Protein AF-A0A6A5AXP2-F1 (afdb_monomer_lite)

Organism: Aphanomyces astaci (NCBI:txid112090)

pLDDT: mean 79.48, std 14.83, range [34.94, 94.06]

InterPro domains:
  IPR003953 FAD-dependent oxidoreductase 2, FAD-binding domain [PF00890] (4-141)
  IPR027477 Succinate dehydrogenase/fumarate reductase flavoprotein, catalytic domain superfamily [G3DSA:3.90.700.10] (3-139)
  IPR027477 Succinate dehydrogenase/fumarate reductase flavoprotein, catalytic domain superfamily [SSF56425] (2-141)
  IPR050315 FAD-dependent oxidoreductase 2 [PTHR43400] (1-141)

Structure (mmCIF, N/CA/C/O backbone):
data_AF-A0A6A5AXP2-F1
#
_entry.id   AF-A0A6A5AXP2-F1
#
loop_
_atom_site.group_PDB
_atom_site.id
_atom_site.type_symbol
_atom_site.label_atom_id
_atom_site.label_alt_id
_atom_site.label_comp_id
_atom_site.label_asym_id
_atom_site.label_entity_id
_atom_site.label_seq_id
_atom_site.pdbx_PDB_ins_code
_atom_site.Cartn_x
_atom_site.Cartn_y
_atom_site.Cartn_z
_atom_site.occupancy
_atom_site.B_iso_or_equiv
_atom_site.auth_seq_id
_atom_site.auth_comp_id
_atom_site.auth_asym_id
_atom_site.auth_atom_id
_atom_site.pdbx_PDB_model_num
ATOM 1 N N . THR A 1 1 ? 10.051 10.852 -16.323 1.00 57.19 1 THR A N 1
ATOM 2 C CA . THR A 1 1 ? 11.069 10.841 -15.250 1.00 57.19 1 THR A CA 1
ATOM 3 C C . THR A 1 1 ? 10.553 10.000 -14.107 1.00 57.19 1 THR A C 1
ATOM 5 O O . THR A 1 1 ? 9.413 10.209 -13.719 1.00 57.19 1 THR A O 1
ATOM 8 N N . ARG A 1 2 ? 11.330 9.024 -13.625 1.00 65.25 2 ARG A N 1
ATOM 9 C CA . ARG A 1 2 ? 10.953 8.157 -12.495 1.00 65.25 2 ARG A CA 1
ATOM 10 C C . ARG A 1 2 ? 11.525 8.734 -11.203 1.00 65.25 2 ARG A C 1
ATOM 12 O O . ARG A 1 2 ? 12.645 9.239 -11.220 1.00 65.25 2 ARG A O 1
ATOM 19 N N . PHE A 1 3 ? 10.767 8.660 -10.115 1.00 71.94 3 PHE A N 1
ATOM 20 C CA . PHE A 1 3 ? 11.173 9.154 -8.800 1.00 71.94 3 PHE A CA 1
ATOM 21 C C . PHE A 1 3 ? 11.184 8.007 -7.801 1.00 71.94 3 PHE A C 1
ATOM 23 O O . PHE A 1 3 ? 10.374 7.086 -7.892 1.00 71.94 3 PHE A O 1
ATOM 30 N N . LEU A 1 4 ? 12.120 8.053 -6.857 1.00 71.50 4 LEU A N 1
ATOM 31 C CA . LEU A 1 4 ? 12.252 7.005 -5.859 1.00 71.50 4 LEU A CA 1
ATOM 32 C C . LEU A 1 4 ? 11.282 7.275 -4.712 1.00 71.50 4 LEU A C 1
ATOM 34 O O . LEU A 1 4 ? 11.438 8.254 -3.985 1.00 71.50 4 LEU A O 1
ATOM 38 N N . ALA A 1 5 ? 10.288 6.403 -4.553 1.00 73.12 5 ALA A N 1
ATOM 39 C CA . ALA A 1 5 ? 9.386 6.451 -3.411 1.00 73.12 5 ALA A CA 1
ATOM 40 C C . ALA A 1 5 ? 10.157 6.052 -2.135 1.00 73.12 5 ALA A C 1
ATOM 42 O O . ALA A 1 5 ? 10.693 4.939 -2.076 1.00 73.12 5 ALA A O 1
ATOM 43 N N . PRO A 1 6 ? 10.249 6.925 -1.113 1.00 72.44 6 PRO A N 1
ATOM 44 C CA . PRO A 1 6 ? 10.988 6.607 0.102 1.00 72.44 6 PRO A CA 1
ATOM 45 C C . PRO A 1 6 ? 10.399 5.392 0.825 1.00 72.44 6 PRO A C 1
ATOM 47 O O . PRO A 1 6 ? 9.202 5.339 1.104 1.00 72.44 6 PRO A O 1
ATOM 50 N N . GLU A 1 7 ? 11.254 4.447 1.220 1.00 76.69 7 GLU A N 1
ATOM 51 C CA . GLU A 1 7 ? 10.863 3.294 2.049 1.00 76.69 7 GLU A CA 1
ATOM 52 C C . GLU A 1 7 ? 10.201 3.715 3.369 1.00 76.69 7 GLU A C 1
ATOM 54 O O . GLU A 1 7 ? 9.303 3.032 3.860 1.00 76.69 7 GLU A O 1
ATOM 59 N N . ALA A 1 8 ? 10.581 4.881 3.894 1.00 75.94 8 ALA A N 1
ATOM 60 C CA . ALA A 1 8 ? 9.981 5.478 5.079 1.00 75.94 8 ALA A CA 1
ATOM 61 C C . ALA A 1 8 ? 8.451 5.638 4.970 1.00 75.94 8 ALA A C 1
ATOM 63 O O . ALA A 1 8 ? 7.772 5.565 5.989 1.00 75.94 8 ALA A O 1
ATOM 64 N N . LEU A 1 9 ? 7.887 5.765 3.762 1.00 81.19 9 LEU A N 1
ATOM 65 C CA . LEU A 1 9 ? 6.434 5.813 3.565 1.00 81.19 9 LEU A CA 1
ATOM 66 C C . LEU A 1 9 ? 5.749 4.478 3.878 1.00 81.19 9 LEU A C 1
ATOM 68 O O . LEU A 1 9 ? 4.667 4.471 4.459 1.00 81.19 9 LEU A O 1
ATOM 72 N N . ARG A 1 10 ? 6.391 3.343 3.565 1.00 84.44 10 ARG A N 1
ATOM 73 C CA . ARG A 1 10 ? 5.892 2.014 3.962 1.00 84.44 10 ARG A CA 1
ATOM 74 C C . ARG A 1 10 ? 5.932 1.864 5.484 1.00 84.44 10 ARG A C 1
ATOM 76 O O . ARG A 1 10 ? 4.937 1.469 6.088 1.00 84.44 10 ARG A O 1
ATOM 83 N N . GLY A 1 11 ? 7.042 2.283 6.098 1.00 81.62 11 GLY A N 1
ATOM 84 C CA . GLY A 1 11 ? 7.225 2.301 7.554 1.00 81.62 11 GLY A CA 1
ATOM 85 C C . GLY A 1 11 ? 6.205 3.167 8.298 1.00 81.62 11 GLY A C 1
ATOM 86 O O . GLY A 1 11 ? 5.705 2.765 9.343 1.00 81.62 11 GLY A O 1
ATOM 87 N N . ALA A 1 12 ? 5.846 4.320 7.731 1.00 82.00 12 ALA A N 1
ATOM 88 C CA . ALA A 1 12 ? 4.895 5.259 8.322 1.00 82.00 12 ALA A CA 1
ATOM 89 C C . ALA A 1 12 ? 3.429 4.799 8.260 1.00 82.00 12 ALA A C 1
ATOM 91 O O . ALA A 1 12 ? 2.580 5.434 8.878 1.00 82.00 12 ALA A O 1
ATOM 92 N N . GLY A 1 13 ? 3.113 3.727 7.522 1.00 83.12 13 GLY A N 1
ATOM 93 C CA . GLY A 1 13 ? 1.738 3.233 7.379 1.00 83.12 13 GLY A CA 1
ATOM 94 C C . GLY A 1 13 ? 1.282 2.962 5.948 1.00 83.12 13 GLY A C 1
ATOM 95 O O . GLY A 1 13 ? 0.095 2.732 5.742 1.00 83.12 13 GLY A O 1
ATOM 96 N N . GLY A 1 14 ? 2.187 2.983 4.967 1.00 88.38 14 GLY A N 1
ATOM 97 C CA . GLY A 1 14 ? 1.856 2.664 3.582 1.00 88.38 14 GLY A CA 1
ATOM 98 C C . GLY A 1 14 ? 1.382 1.228 3.381 1.00 88.38 14 GLY A C 1
ATOM 99 O O . GLY A 1 14 ? 1.872 0.294 4.025 1.00 88.38 14 GLY A O 1
ATOM 100 N N . ILE A 1 15 ? 0.427 1.085 2.469 1.00 91.12 15 ILE A N 1
ATOM 101 C CA . ILE A 1 15 ? -0.177 -0.171 2.030 1.00 91.12 15 ILE A CA 1
ATOM 102 C C . ILE A 1 15 ? 0.119 -0.333 0.543 1.00 91.12 15 ILE A C 1
ATOM 104 O O . ILE A 1 15 ? -0.028 0.623 -0.219 1.00 91.12 15 ILE A O 1
ATOM 108 N N . LEU A 1 16 ? 0.543 -1.525 0.129 1.00 92.56 16 LEU A N 1
ATOM 109 C CA . LEU A 1 16 ? 0.779 -1.833 -1.280 1.00 92.56 16 LEU A CA 1
ATOM 110 C C . LEU A 1 16 ? -0.386 -2.640 -1.837 1.00 92.56 16 LEU A C 1
ATOM 112 O O . LEU A 1 16 ? -0.665 -3.739 -1.365 1.00 92.56 16 LEU A O 1
ATOM 116 N N . LEU A 1 17 ? -1.030 -2.098 -2.866 1.00 94.06 17 LEU A N 1
ATOM 117 C CA . LEU A 1 17 ? -2.089 -2.759 -3.617 1.00 94.06 17 LEU A CA 1
ATOM 118 C C . LEU A 1 17 ? -1.591 -3.113 -5.016 1.00 94.06 17 LEU A C 1
ATOM 120 O O . LEU A 1 17 ? -0.825 -2.366 -5.627 1.00 94.06 17 LEU A O 1
ATOM 124 N N . ASN A 1 18 ? -2.025 -4.250 -5.539 1.00 93.62 18 ASN A N 1
ATOM 125 C CA . ASN A 1 18 ? -1.817 -4.595 -6.939 1.00 93.62 18 ASN A CA 1
ATOM 126 C C . ASN A 1 18 ? -2.866 -3.923 -7.842 1.00 93.62 18 ASN A C 1
ATOM 128 O O . ASN A 1 18 ? -3.764 -3.222 -7.374 1.00 93.62 18 ASN A O 1
ATOM 132 N N . VAL A 1 19 ? -2.773 -4.168 -9.151 1.00 92.19 19 VAL A N 1
ATOM 133 C CA . VAL A 1 19 ? -3.740 -3.662 -10.146 1.00 92.19 19 VAL A CA 1
ATOM 134 C C . VAL A 1 19 ? -5.164 -4.196 -9.954 1.00 92.19 19 VAL A C 1
ATOM 136 O O . VAL A 1 19 ? -6.108 -3.650 -10.509 1.00 92.19 19 VAL A O 1
ATOM 139 N N . HIS A 1 20 ? -5.334 -5.244 -9.147 1.00 92.94 20 HIS A N 1
ATOM 140 C CA . HIS A 1 20 ? -6.632 -5.800 -8.777 1.00 92.94 20 HIS A CA 1
ATOM 141 C C . HIS A 1 20 ? -7.155 -5.251 -7.442 1.00 92.94 20 HIS A C 1
ATOM 143 O O . HIS A 1 20 ? -8.228 -5.653 -7.010 1.00 92.94 20 HIS A O 1
ATOM 149 N N . GLY A 1 21 ? -6.443 -4.318 -6.799 1.00 91.44 21 GLY A N 1
ATOM 150 C CA . GLY A 1 21 ? -6.863 -3.700 -5.540 1.00 91.44 21 GLY A CA 1
ATOM 151 C C . GLY A 1 21 ? -6.582 -4.542 -4.295 1.00 91.44 21 GLY A C 1
ATOM 152 O O . GLY A 1 21 ? -7.028 -4.170 -3.217 1.00 91.44 21 GLY A O 1
ATOM 153 N N . HIS A 1 22 ? -5.831 -5.637 -4.421 1.00 93.44 22 HIS A N 1
ATOM 154 C CA . HIS A 1 22 ? -5.492 -6.529 -3.315 1.00 93.44 22 HIS A CA 1
ATOM 155 C C . HIS A 1 22 ? -4.084 -6.282 -2.790 1.00 93.44 22 HIS A C 1
ATOM 157 O O . HIS A 1 22 ? -3.155 -6.000 -3.557 1.00 93.44 22 HIS A O 1
ATOM 163 N N . ARG A 1 23 ? -3.907 -6.463 -1.479 1.00 93.94 23 ARG A N 1
ATOM 164 C CA . ARG A 1 23 ? -2.571 -6.574 -0.892 1.00 93.94 23 ARG A CA 1
ATOM 165 C C . ARG A 1 23 ? -1.912 -7.874 -1.345 1.00 93.94 23 ARG A C 1
ATOM 167 O O . ARG A 1 23 ? -2.578 -8.873 -1.601 1.00 93.94 23 ARG A O 1
ATOM 174 N N . PHE A 1 24 ? -0.589 -7.857 -1.456 1.00 93.62 24 PHE A N 1
ATOM 175 C CA . PHE A 1 24 ? 0.173 -9.002 -1.970 1.00 93.62 24 PHE A CA 1
ATOM 176 C C . PHE A 1 24 ? 1.478 -9.276 -1.213 1.00 93.62 24 PHE A C 1
ATOM 178 O O . PHE A 1 24 ? 2.155 -10.264 -1.493 1.00 93.62 24 PHE A O 1
ATOM 185 N N . VAL A 1 25 ? 1.866 -8.406 -0.278 1.00 92.88 25 VAL A N 1
ATOM 186 C CA . VAL A 1 25 ? 3.109 -8.535 0.486 1.00 92.88 25 VAL A CA 1
ATOM 187 C C . VAL A 1 25 ? 2.995 -7.807 1.821 1.00 92.88 25 VAL A C 1
ATOM 189 O O . VAL A 1 25 ? 2.227 -6.858 1.963 1.00 92.88 25 VAL A O 1
ATOM 192 N N . ASN A 1 26 ? 3.806 -8.216 2.792 1.00 92.94 26 ASN A N 1
ATOM 193 C CA . ASN A 1 26 ? 4.037 -7.429 3.994 1.00 92.94 26 ASN A CA 1
ATOM 194 C C . ASN A 1 26 ? 4.891 -6.203 3.645 1.00 92.94 26 ASN A C 1
ATOM 196 O O . ASN A 1 26 ? 6.056 -6.328 3.270 1.00 92.94 26 ASN A O 1
ATOM 200 N N . GLU A 1 27 ? 4.329 -5.004 3.780 1.00 89.25 27 GLU A N 1
ATOM 201 C CA . GLU A 1 27 ? 4.992 -3.764 3.368 1.00 89.25 27 GLU A CA 1
ATOM 202 C C . GLU A 1 27 ? 6.228 -3.424 4.213 1.00 89.25 27 GLU A C 1
ATOM 204 O O . GLU A 1 27 ? 7.048 -2.609 3.787 1.00 89.25 27 GLU A O 1
ATOM 209 N N . LEU A 1 28 ? 6.383 -4.057 5.381 1.00 87.56 28 LEU A N 1
ATOM 210 C CA . LEU A 1 28 ? 7.539 -3.926 6.272 1.00 87.56 28 LEU A CA 1
ATOM 211 C C . LEU A 1 28 ? 8.567 -5.058 6.097 1.00 87.56 28 LEU A C 1
ATOM 213 O O . LEU A 1 28 ? 9.560 -5.092 6.823 1.00 87.56 28 LEU A O 1
ATOM 217 N N . ALA A 1 29 ? 8.342 -5.977 5.153 1.00 88.25 29 ALA A N 1
ATOM 218 C CA . ALA A 1 29 ? 9.306 -7.013 4.803 1.00 88.25 29 ALA A CA 1
ATOM 219 C C . ALA A 1 29 ? 10.579 -6.420 4.178 1.00 88.25 29 ALA A C 1
ATOM 221 O O . ALA A 1 29 ? 10.681 -5.220 3.885 1.00 88.25 29 ALA A O 1
ATOM 222 N N . THR A 1 30 ? 11.577 -7.276 3.956 1.00 86.88 30 THR A N 1
ATOM 223 C CA . THR A 1 30 ? 12.855 -6.830 3.402 1.00 86.88 30 THR A CA 1
ATOM 224 C C . THR A 1 30 ? 12.672 -6.248 1.998 1.00 86.88 30 THR A C 1
ATOM 226 O O . THR A 1 30 ? 11.801 -6.666 1.232 1.00 86.88 30 THR A O 1
ATOM 229 N N . ARG A 1 31 ? 13.540 -5.302 1.607 1.00 84.62 31 ARG A N 1
ATOM 230 C CA . ARG A 1 31 ? 13.507 -4.693 0.262 1.00 84.62 31 ARG A CA 1
ATOM 231 C C . ARG A 1 31 ? 13.491 -5.736 -0.855 1.00 84.62 31 ARG A C 1
ATOM 233 O O . ARG A 1 31 ? 12.803 -5.548 -1.847 1.00 84.62 31 ARG A O 1
ATOM 240 N N . LYS A 1 32 ? 14.240 -6.832 -0.687 1.00 84.50 32 LYS A N 1
ATOM 241 C CA . LYS A 1 32 ? 14.299 -7.927 -1.662 1.00 84.50 32 LYS A CA 1
ATOM 242 C C . LYS A 1 32 ? 12.944 -8.618 -1.808 1.00 84.50 32 LYS A C 1
ATOM 244 O O . LYS A 1 32 ? 12.508 -8.847 -2.929 1.00 84.50 32 LYS A O 1
ATOM 249 N N . GLU A 1 33 ? 12.282 -8.930 -0.697 1.00 88.44 33 GLU A N 1
ATOM 250 C CA . GLU A 1 33 ? 10.970 -9.586 -0.708 1.00 88.44 33 GLU A CA 1
ATOM 251 C C . GLU A 1 33 ? 9.905 -8.693 -1.338 1.00 88.44 33 GLU A C 1
ATOM 253 O O . GLU A 1 33 ? 9.190 -9.142 -2.229 1.00 88.44 33 GLU A O 1
ATOM 258 N N . VAL A 1 34 ? 9.856 -7.415 -0.951 1.00 89.31 34 VAL A N 1
ATOM 259 C CA . VAL A 1 34 ? 8.896 -6.455 -1.513 1.00 89.31 34 VAL A CA 1
ATOM 260 C C . VAL A 1 34 ? 9.139 -6.239 -3.008 1.00 89.31 34 VAL A C 1
ATOM 262 O O . VAL A 1 34 ? 8.194 -6.328 -3.788 1.00 89.31 34 VAL A O 1
ATOM 265 N N . SER A 1 35 ? 10.390 -6.036 -3.437 1.00 87.31 35 SER A N 1
ATOM 266 C CA . SER A 1 35 ? 10.719 -5.878 -4.861 1.00 87.31 35 SER A CA 1
ATOM 267 C C . SER A 1 35 ? 10.361 -7.118 -5.679 1.00 87.31 35 SER A C 1
ATOM 269 O O . SER A 1 35 ? 9.769 -6.990 -6.748 1.00 87.31 35 SER A O 1
ATOM 271 N N . ASN A 1 36 ? 10.666 -8.318 -5.178 1.00 89.25 36 ASN A N 1
ATOM 272 C CA . ASN A 1 36 ? 10.313 -9.565 -5.858 1.00 89.25 36 ASN A CA 1
ATOM 273 C C . ASN A 1 36 ? 8.792 -9.744 -5.953 1.00 89.25 36 ASN A C 1
ATOM 275 O O . ASN A 1 36 ? 8.285 -10.147 -6.997 1.00 89.25 36 ASN A O 1
ATOM 279 N N . ALA A 1 37 ? 8.060 -9.410 -4.889 1.00 91.31 37 ALA A N 1
ATOM 280 C CA . ALA A 1 37 ? 6.606 -9.496 -4.873 1.00 91.31 37 ALA A CA 1
ATOM 281 C C . ALA A 1 37 ? 5.959 -8.500 -5.851 1.00 91.31 37 ALA A C 1
ATOM 283 O O . ALA A 1 37 ? 4.996 -8.859 -6.526 1.00 91.31 37 ALA A O 1
ATOM 284 N N . MET A 1 38 ? 6.520 -7.289 -5.979 1.00 88.56 38 MET A N 1
ATOM 285 C CA . MET A 1 38 ? 6.111 -6.293 -6.980 1.00 88.56 38 MET A CA 1
ATOM 286 C C . MET A 1 38 ? 6.408 -6.759 -8.411 1.00 88.56 38 MET A C 1
ATOM 288 O O . MET A 1 38 ? 5.570 -6.598 -9.293 1.00 88.56 38 MET A O 1
ATOM 292 N N . LEU A 1 39 ? 7.573 -7.372 -8.650 1.00 88.81 39 LEU A N 1
ATOM 293 C CA . LEU A 1 39 ? 7.937 -7.933 -9.959 1.00 88.81 39 LEU A CA 1
ATOM 294 C C . LEU A 1 39 ? 7.033 -9.100 -10.378 1.00 88.81 39 LEU A C 1
ATOM 296 O O . LEU A 1 39 ? 6.844 -9.315 -11.574 1.00 88.81 39 LEU A O 1
ATOM 300 N N . ALA A 1 40 ? 6.486 -9.834 -9.408 1.00 90.94 40 ALA A N 1
ATOM 301 C CA . ALA A 1 40 ? 5.524 -10.904 -9.636 1.00 90.94 40 ALA A CA 1
ATOM 302 C C . ALA A 1 40 ? 4.089 -10.397 -9.876 1.00 90.94 40 ALA A C 1
ATOM 304 O O . ALA A 1 40 ? 3.239 -11.188 -10.285 1.00 90.94 40 ALA A O 1
ATOM 305 N N . GLN A 1 41 ? 3.798 -9.111 -9.629 1.00 91.50 41 GLN A N 1
ATOM 306 C CA . GLN A 1 41 ? 2.471 -8.560 -9.901 1.00 91.50 41 GLN A CA 1
ATOM 307 C C . GLN A 1 41 ? 2.231 -8.385 -11.408 1.00 91.50 41 GLN A C 1
ATOM 309 O O . GLN A 1 41 ? 3.168 -8.095 -12.163 1.00 91.50 41 GLN A O 1
ATOM 314 N N . PRO A 1 42 ? 0.968 -8.496 -11.857 1.00 85.25 42 PRO A N 1
ATOM 315 C CA . PRO A 1 42 ? 0.594 -8.171 -13.225 1.00 85.25 42 PRO A CA 1
ATOM 316 C C . PRO A 1 42 ? 1.061 -6.763 -13.602 1.00 85.25 42 PRO A C 1
ATOM 318 O O . PRO A 1 42 ? 1.039 -5.842 -12.786 1.00 85.25 42 PRO A O 1
ATOM 321 N N . GLU A 1 43 ? 1.534 -6.614 -14.839 1.00 85.31 43 GLU A N 1
ATOM 322 C CA . GLU A 1 43 ? 2.063 -5.355 -15.385 1.00 85.31 43 GLU A CA 1
ATOM 323 C C . GLU A 1 43 ? 3.290 -4.780 -14.649 1.00 85.31 43 GLU A C 1
ATOM 325 O O . GLU A 1 43 ? 3.782 -3.729 -15.047 1.00 85.31 43 GLU A O 1
ATOM 330 N N . LYS A 1 44 ? 3.823 -5.458 -13.616 1.00 86.56 44 LYS A N 1
ATOM 331 C CA . LYS A 1 44 ? 4.880 -4.945 -12.718 1.00 86.56 44 LYS A CA 1
ATOM 332 C C . LYS A 1 44 ? 4.515 -3.599 -12.075 1.00 86.56 44 LYS A C 1
ATOM 334 O O . LYS A 1 44 ? 5.393 -2.800 -11.744 1.00 86.56 44 LYS A O 1
ATOM 339 N N . ARG A 1 45 ? 3.212 -3.357 -11.904 1.00 85.81 45 ARG A N 1
ATOM 340 C CA . ARG A 1 45 ? 2.643 -2.119 -11.366 1.00 85.81 45 ARG A CA 1
ATOM 341 C C . ARG A 1 45 ? 2.001 -2.383 -10.017 1.00 85.81 45 ARG A C 1
ATOM 343 O O . ARG A 1 45 ? 1.395 -3.427 -9.771 1.00 85.81 45 ARG A O 1
ATOM 350 N N . SER A 1 46 ? 2.140 -1.428 -9.115 1.00 91.75 46 SER A N 1
ATOM 351 C CA . SER A 1 46 ? 1.480 -1.451 -7.816 1.00 91.75 46 SER A CA 1
ATOM 352 C C . SER A 1 46 ? 1.125 -0.033 -7.392 1.00 91.75 46 SER A C 1
ATOM 354 O O . SER A 1 46 ? 1.680 0.944 -7.890 1.00 91.75 46 SER A O 1
ATOM 356 N N . PHE A 1 47 ? 0.206 0.083 -6.447 1.00 91.88 47 PHE A N 1
ATOM 357 C CA . PHE A 1 47 ? -0.220 1.347 -5.874 1.00 91.88 47 PHE A CA 1
ATOM 358 C C . PHE A 1 47 ? 0.195 1.389 -4.410 1.00 91.88 47 PHE A C 1
ATOM 360 O O . PHE A 1 47 ? -0.182 0.523 -3.624 1.00 91.88 47 PHE A O 1
ATOM 367 N N . LEU A 1 48 ? 0.979 2.397 -4.041 1.00 91.31 48 LEU A N 1
ATOM 368 C CA . LEU A 1 48 ? 1.260 2.718 -2.652 1.00 91.31 48 LEU A CA 1
ATOM 369 C C . LEU A 1 48 ? 0.173 3.669 -2.158 1.00 91.31 48 LEU A C 1
ATOM 371 O O . LEU A 1 48 ? 0.085 4.812 -2.609 1.00 91.31 48 LEU A O 1
ATOM 375 N N . VAL A 1 49 ? -0.641 3.184 -1.228 1.00 90.94 49 VAL A N 1
ATOM 376 C CA . VAL A 1 49 ? -1.707 3.948 -0.587 1.00 90.94 49 VAL A CA 1
ATOM 377 C C . VAL A 1 49 ? -1.270 4.331 0.819 1.00 90.94 49 VAL A C 1
ATOM 379 O O . VAL A 1 49 ? -0.890 3.476 1.619 1.00 90.94 49 VAL A O 1
ATOM 382 N N . LEU A 1 50 ? -1.320 5.622 1.132 1.00 87.69 50 LEU A N 1
ATOM 383 C CA . LEU A 1 50 ? -1.018 6.155 2.454 1.00 87.69 50 LEU A CA 1
ATOM 384 C C . LEU A 1 50 ? -2.295 6.706 3.073 1.00 87.69 50 LEU A C 1
ATOM 386 O O . LEU A 1 50 ? -2.906 7.639 2.552 1.00 87.69 50 LEU A O 1
ATOM 390 N N . LEU A 1 51 ? -2.667 6.137 4.213 1.00 85.00 51 LEU A N 1
ATOM 391 C CA . LEU A 1 51 ? -3.756 6.633 5.043 1.00 85.00 51 LEU A CA 1
ATOM 392 C C . LEU A 1 51 ? -3.285 7.894 5.765 1.00 85.00 51 LEU A C 1
ATOM 394 O O . LEU A 1 51 ? -2.223 7.878 6.383 1.00 85.00 51 LEU A O 1
ATOM 398 N N . GLN A 1 52 ? -4.048 8.985 5.705 1.00 78.12 52 GLN A N 1
ATOM 399 C CA . GLN A 1 52 ? -3.655 10.250 6.326 1.00 78.12 52 GLN A CA 1
ATOM 400 C C . GLN A 1 52 ? -3.752 10.202 7.864 1.00 78.12 52 GLN A C 1
ATOM 402 O O . GLN A 1 52 ? -4.674 10.735 8.481 1.00 78.12 52 GLN A O 1
ATOM 407 N N . THR A 1 53 ? -2.765 9.575 8.500 1.00 78.62 53 THR A N 1
ATOM 408 C CA . THR A 1 53 ? -2.526 9.616 9.948 1.00 78.62 53 THR A CA 1
ATOM 409 C C . THR A 1 53 ? -1.492 10.684 10.288 1.00 78.62 53 THR A C 1
ATOM 411 O O . THR A 1 53 ? -0.774 11.167 9.410 1.00 78.62 53 THR A O 1
ATOM 414 N N . ASP A 1 54 ? -1.383 11.055 11.562 1.00 79.44 54 ASP A N 1
ATOM 415 C CA . ASP A 1 54 ? -0.398 12.053 12.000 1.00 79.44 54 ASP A CA 1
ATOM 416 C C . ASP A 1 54 ? 1.041 11.584 11.718 1.00 79.44 54 ASP A C 1
ATOM 418 O O . ASP A 1 54 ? 1.894 12.381 11.334 1.00 79.44 54 ASP A O 1
ATOM 422 N N . GLN A 1 55 ? 1.295 10.271 11.807 1.00 77.19 55 GLN A N 1
ATOM 423 C CA . GLN A 1 55 ? 2.582 9.665 11.450 1.00 77.19 55 GLN A CA 1
ATOM 424 C C . GLN A 1 55 ? 2.881 9.785 9.955 1.00 77.19 55 GLN A C 1
ATOM 426 O O . GLN A 1 55 ? 3.987 10.173 9.577 1.00 77.19 55 GLN A O 1
ATOM 431 N N . VAL A 1 56 ? 1.896 9.492 9.101 1.00 77.62 56 VAL A N 1
ATOM 432 C CA . VAL A 1 56 ? 2.041 9.650 7.650 1.00 77.62 56 VAL A CA 1
ATOM 433 C C . VAL A 1 56 ? 2.233 11.118 7.295 1.00 77.62 56 VA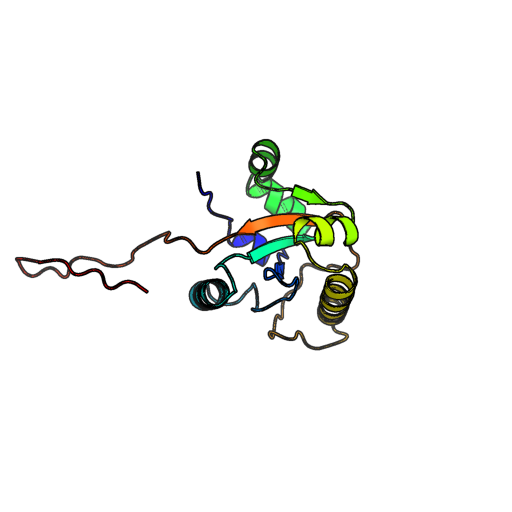L A C 1
ATOM 435 O O . VAL A 1 56 ? 3.113 11.421 6.504 1.00 77.62 56 VAL A O 1
ATOM 438 N N . GLN A 1 57 ? 1.490 12.045 7.903 1.00 77.62 57 GLN A N 1
ATOM 439 C CA . GLN A 1 57 ? 1.674 13.478 7.659 1.00 77.62 57 GLN A CA 1
ATOM 440 C C . GLN A 1 57 ? 3.063 13.963 8.078 1.00 77.62 57 GLN A C 1
ATOM 442 O O . GLN A 1 57 ? 3.718 14.655 7.299 1.00 77.62 57 GLN A O 1
ATOM 447 N N . ALA A 1 58 ? 3.544 13.564 9.257 1.00 79.56 58 ALA A N 1
ATOM 448 C CA . ALA A 1 58 ? 4.893 13.884 9.712 1.00 79.56 58 ALA A CA 1
ATOM 449 C C . ALA A 1 58 ? 5.961 13.314 8.763 1.00 79.56 58 ALA A C 1
ATOM 451 O O . ALA A 1 58 ? 6.887 14.028 8.376 1.00 79.56 58 ALA A O 1
ATOM 452 N N . ALA A 1 59 ? 5.807 12.061 8.320 1.00 77.25 59 ALA A N 1
ATOM 453 C CA . ALA A 1 59 ? 6.698 11.453 7.334 1.00 77.25 59 ALA A CA 1
ATOM 454 C C . ALA A 1 59 ? 6.634 12.190 5.987 1.00 77.25 59 ALA A C 1
ATOM 456 O O . ALA A 1 59 ? 7.669 12.487 5.395 1.00 77.25 59 ALA A O 1
ATOM 457 N N . CYS A 1 60 ? 5.437 12.552 5.527 1.00 74.69 60 CYS A N 1
ATOM 458 C CA . CYS A 1 60 ? 5.228 13.313 4.303 1.00 74.69 60 CYS A CA 1
ATOM 459 C C . CYS A 1 60 ? 5.893 14.689 4.355 1.00 74.69 60 CYS A C 1
ATOM 461 O O . CYS A 1 60 ? 6.525 15.090 3.381 1.00 74.69 60 CYS A O 1
ATOM 463 N N . GLN A 1 61 ? 5.802 15.399 5.479 1.00 77.69 61 GLN A N 1
ATOM 464 C CA . GLN A 1 61 ? 6.473 16.685 5.668 1.00 77.69 61 GLN A CA 1
ATOM 465 C C . GLN A 1 61 ? 7.995 16.524 5.699 1.00 77.69 61 GLN A C 1
ATOM 467 O O . GLN A 1 61 ? 8.694 17.236 4.980 1.00 77.69 61 GLN A O 1
ATOM 472 N N . ALA A 1 62 ? 8.507 15.552 6.461 1.00 76.94 62 ALA A N 1
ATOM 473 C CA . ALA A 1 62 ? 9.942 15.290 6.571 1.00 76.94 62 ALA A CA 1
ATOM 474 C C . ALA A 1 62 ? 10.579 14.875 5.233 1.00 76.94 62 ALA A C 1
ATOM 476 O O . ALA A 1 62 ? 11.719 15.230 4.946 1.00 76.94 62 ALA A O 1
ATOM 477 N N . LEU A 1 63 ? 9.836 14.140 4.403 1.00 73.12 63 LEU A N 1
ATOM 478 C CA . LEU A 1 63 ? 10.281 13.655 3.093 1.00 73.12 63 LEU A CA 1
ATOM 479 C C . LEU A 1 63 ? 9.946 14.618 1.944 1.00 73.12 63 LEU A C 1
ATOM 481 O O . LEU A 1 63 ? 10.275 14.332 0.793 1.00 73.12 63 LEU A O 1
ATOM 485 N N . GLY A 1 64 ? 9.276 15.738 2.230 1.00 70.12 64 GLY A N 1
ATOM 486 C CA . GLY A 1 64 ? 8.910 16.734 1.229 1.00 70.12 64 GLY A CA 1
ATOM 487 C C . GLY A 1 64 ? 7.842 16.275 0.231 1.00 70.12 64 GLY A C 1
ATOM 488 O O . GLY A 1 64 ? 7.860 16.726 -0.913 1.00 70.12 64 GLY A O 1
ATOM 489 N N . LEU A 1 65 ? 6.885 15.419 0.622 1.00 69.12 65 LEU A N 1
ATOM 490 C CA . LEU A 1 65 ? 5.822 14.934 -0.279 1.00 69.12 65 LEU A CA 1
ATOM 491 C C . LEU A 1 65 ? 4.942 16.022 -0.889 1.00 69.12 65 LEU A C 1
ATOM 493 O O . LEU A 1 65 ? 4.406 15.804 -1.972 1.00 69.12 65 LEU A O 1
ATOM 497 N N . GLY A 1 66 ? 4.877 17.212 -0.290 1.00 68.44 66 GLY A N 1
ATOM 498 C CA . GLY A 1 66 ? 4.224 18.362 -0.920 1.00 68.44 66 GLY A CA 1
ATOM 499 C C . GLY A 1 66 ? 4.846 18.750 -2.272 1.00 68.44 66 GLY A C 1
ATOM 500 O O . GLY A 1 66 ? 4.165 19.317 -3.121 1.00 68.44 66 GLY A O 1
ATOM 501 N N . PHE A 1 67 ? 6.120 18.419 -2.519 1.00 71.56 67 PHE A N 1
ATOM 502 C CA . PHE A 1 67 ? 6.716 18.536 -3.852 1.00 71.56 67 PHE A CA 1
ATOM 503 C C . PHE A 1 67 ? 6.129 17.498 -4.813 1.00 71.56 67 PHE A C 1
ATOM 505 O O . PHE A 1 67 ? 5.724 17.861 -5.913 1.00 71.56 67 PHE A O 1
ATOM 512 N N . TYR A 1 68 ? 6.038 16.236 -4.381 1.00 73.12 68 TYR A N 1
ATOM 513 C CA . TYR A 1 68 ? 5.520 15.124 -5.183 1.00 73.12 68 TYR A CA 1
ATOM 514 C C . TYR A 1 68 ? 4.036 15.288 -5.552 1.00 73.12 68 TYR A C 1
ATOM 516 O O . TYR A 1 68 ? 3.638 14.925 -6.658 1.00 73.12 68 TYR A O 1
ATOM 524 N N . GLU A 1 69 ? 3.240 15.901 -4.674 1.00 73.50 69 GLU A N 1
ATOM 525 C CA . GLU A 1 69 ? 1.868 16.327 -4.975 1.00 73.50 69 GLU A CA 1
ATOM 526 C C . GLU A 1 69 ? 1.841 17.421 -6.053 1.00 73.50 69 GLU A C 1
ATOM 528 O O . GLU A 1 69 ? 1.154 17.279 -7.063 1.00 73.50 69 GLU A O 1
ATOM 533 N N . LYS A 1 70 ? 2.654 18.479 -5.907 1.00 75.69 70 LYS A N 1
ATOM 534 C CA . LYS A 1 70 ? 2.710 19.592 -6.875 1.00 75.69 70 LYS A CA 1
ATOM 535 C C . LYS A 1 70 ? 3.131 19.164 -8.278 1.00 75.69 70 LYS A C 1
ATOM 537 O O . LYS A 1 70 ? 2.679 19.763 -9.249 1.00 75.69 70 LYS A O 1
ATOM 542 N N . ILE A 1 71 ? 3.993 18.155 -8.392 1.00 77.69 71 ILE A N 1
ATOM 543 C CA . ILE A 1 71 ? 4.417 17.609 -9.690 1.00 77.69 71 ILE A CA 1
ATOM 544 C C . ILE A 1 71 ? 3.498 16.489 -10.208 1.00 77.69 71 ILE A C 1
ATOM 546 O O . ILE A 1 71 ? 3.791 15.899 -11.245 1.00 77.69 71 ILE A O 1
ATOM 550 N N . GLY A 1 72 ? 2.395 16.196 -9.509 1.00 76.00 72 GLY A N 1
ATOM 551 C CA . GLY A 1 72 ? 1.354 15.268 -9.959 1.00 76.00 72 GLY A CA 1
ATOM 552 C C . GLY A 1 72 ? 1.682 13.781 -9.800 1.00 76.00 72 GLY A C 1
ATOM 553 O O . GLY A 1 72 ? 1.016 12.950 -10.412 1.00 76.00 72 GLY A O 1
ATOM 554 N N . LEU A 1 73 ? 2.693 13.423 -9.000 1.00 81.38 73 LEU A N 1
ATOM 555 C CA . LEU A 1 73 ? 3.043 12.020 -8.730 1.00 81.38 73 LEU A CA 1
ATOM 556 C C . LEU A 1 73 ? 2.226 11.403 -7.597 1.00 81.38 73 LEU A C 1
ATOM 558 O O . LEU A 1 73 ? 2.119 10.182 -7.510 1.00 81.38 73 LEU A O 1
ATOM 562 N N . VAL A 1 74 ? 1.669 12.244 -6.730 1.00 84.31 74 VAL A N 1
ATOM 563 C CA . VAL A 1 74 ? 0.793 11.830 -5.637 1.00 84.31 74 VAL A CA 1
ATOM 564 C C . VAL A 1 74 ? -0.605 12.340 -5.937 1.00 84.31 74 VAL A C 1
ATOM 566 O O . VAL A 1 74 ? -0.795 13.538 -6.143 1.00 84.31 74 VAL A O 1
ATOM 569 N N . LYS A 1 75 ? -1.588 11.442 -5.941 1.00 87.25 75 LYS A N 1
ATOM 570 C CA . LYS A 1 75 ? -3.004 11.803 -6.028 1.00 87.25 75 LYS A CA 1
ATOM 571 C C . LYS A 1 75 ? -3.624 11.728 -4.643 1.00 87.25 75 LYS A C 1
ATOM 573 O O . LYS A 1 75 ? -3.498 10.704 -3.978 1.00 87.25 75 LYS A O 1
ATOM 578 N N . VAL A 1 76 ? -4.299 12.790 -4.219 1.00 87.06 76 VAL A N 1
ATOM 579 C CA . VAL A 1 76 ? -5.073 12.796 -2.972 1.00 87.06 76 VAL A CA 1
ATOM 580 C C . VAL A 1 76 ? -6.513 12.439 -3.308 1.00 87.06 76 VAL A C 1
ATOM 582 O O . VAL A 1 76 ? -7.153 13.139 -4.091 1.00 87.06 76 VAL A O 1
ATOM 585 N N . VAL A 1 77 ? -7.020 11.349 -2.739 1.00 89.06 77 VAL A N 1
ATOM 586 C CA . VAL A 1 77 ? -8.403 10.903 -2.934 1.00 89.06 77 VAL A CA 1
ATOM 587 C C . VAL A 1 77 ? -9.136 10.881 -1.591 1.00 89.06 77 VAL A C 1
ATOM 589 O O . VAL A 1 77 ? -8.624 10.319 -0.628 1.00 89.06 77 VAL A O 1
ATOM 592 N N . PRO A 1 78 ? -10.321 11.501 -1.472 1.00 87.06 78 PRO A N 1
ATOM 593 C CA . PRO A 1 78 ? -10.997 11.634 -0.181 1.00 87.06 78 PRO A CA 1
ATOM 594 C C . PRO A 1 78 ? -11.704 10.350 0.273 1.00 87.06 78 PRO A C 1
ATOM 596 O O . PRO A 1 78 ? -11.990 10.206 1.458 1.00 87.06 78 PRO A O 1
ATOM 599 N N . THR A 1 79 ? -12.011 9.434 -0.651 1.00 89.44 79 THR A N 1
ATOM 600 C CA . THR A 1 79 ? -12.854 8.257 -0.404 1.00 89.44 79 THR A CA 1
ATOM 601 C C . THR A 1 79 ? -12.278 6.995 -1.047 1.00 89.44 79 THR A C 1
ATOM 603 O O . THR A 1 79 ? -11.497 7.067 -2.000 1.00 89.44 79 THR A O 1
ATOM 606 N N . LEU A 1 80 ? -12.708 5.823 -0.558 1.00 89.06 80 LEU A N 1
ATOM 607 C CA . LEU A 1 80 ? -12.399 4.536 -1.195 1.00 89.06 80 LEU A CA 1
ATOM 608 C C . LEU A 1 80 ? -12.984 4.423 -2.604 1.00 89.06 80 LEU A C 1
ATOM 610 O O . LEU A 1 80 ? -12.375 3.794 -3.459 1.00 89.06 80 LEU A O 1
ATOM 614 N N . GLU A 1 81 ? -14.120 5.064 -2.872 1.00 90.69 81 GLU A N 1
ATOM 615 C CA . GLU A 1 81 ? -14.700 5.125 -4.216 1.00 90.69 81 GLU A CA 1
ATOM 616 C C . GLU A 1 81 ? -13.758 5.839 -5.199 1.00 90.69 81 GLU A C 1
ATOM 618 O O . GLU A 1 81 ? -13.474 5.336 -6.285 1.00 90.69 81 GLU A O 1
ATOM 623 N N . ALA A 1 82 ? -13.198 6.982 -4.795 1.00 91.38 82 ALA A N 1
ATOM 624 C CA . ALA A 1 82 ? -12.221 7.695 -5.608 1.00 91.38 82 ALA A CA 1
ATOM 625 C C . ALA A 1 82 ? -10.912 6.895 -5.758 1.00 91.38 82 ALA A C 1
ATOM 627 O O . ALA A 1 82 ? -10.307 6.904 -6.830 1.00 91.38 82 ALA A O 1
ATOM 628 N N . LEU A 1 83 ? -10.496 6.146 -4.728 1.00 91.12 83 LEU A N 1
ATOM 629 C CA . LEU A 1 83 ? -9.376 5.204 -4.841 1.00 91.12 83 LEU A CA 1
ATOM 630 C C . LEU A 1 83 ? -9.672 4.093 -5.860 1.00 91.12 83 LEU A C 1
ATOM 632 O O . LEU A 1 83 ? -8.833 3.817 -6.714 1.00 91.12 83 LEU A O 1
ATOM 636 N N . ALA A 1 84 ? -10.860 3.493 -5.808 1.00 92.31 84 ALA A N 1
ATOM 637 C CA . ALA A 1 84 ? -11.313 2.467 -6.744 1.00 92.31 84 ALA A CA 1
ATOM 638 C C . ALA A 1 84 ? -11.263 2.958 -8.195 1.00 92.31 84 ALA A C 1
ATOM 640 O O . ALA A 1 84 ? -10.777 2.238 -9.064 1.00 92.31 84 ALA A O 1
ATOM 641 N N . GLN A 1 85 ? -11.668 4.205 -8.451 1.00 92.94 85 GLN A N 1
ATOM 642 C CA . GLN A 1 85 ? -11.562 4.822 -9.776 1.00 92.94 85 GLN A CA 1
ATOM 643 C C . GLN A 1 85 ? -10.108 5.015 -10.229 1.00 92.94 85 GLN A C 1
ATOM 645 O O . GLN A 1 85 ? -9.802 4.808 -11.400 1.00 92.94 85 GLN A O 1
ATOM 650 N N . VAL A 1 86 ? -9.204 5.394 -9.318 1.00 90.75 86 VAL A N 1
ATOM 651 C CA . VAL A 1 86 ? -7.775 5.561 -9.635 1.00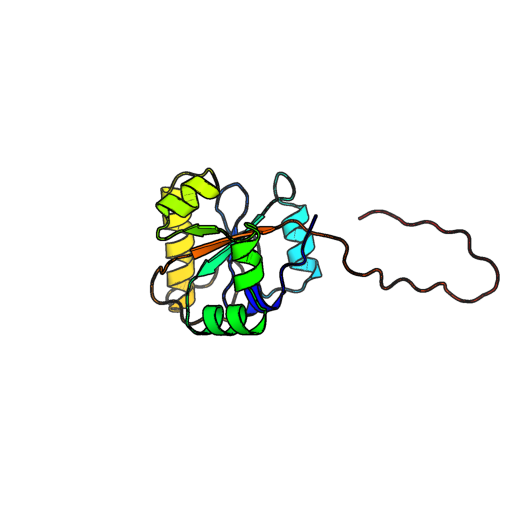 90.75 86 VAL A CA 1
ATOM 652 C C . VAL A 1 86 ? -7.100 4.222 -9.931 1.00 90.75 86 VAL A C 1
ATOM 654 O O . VAL A 1 86 ? -6.287 4.151 -10.850 1.00 90.75 86 VAL A O 1
ATOM 657 N N . VAL A 1 87 ? -7.427 3.180 -9.164 1.00 90.50 87 VAL A N 1
ATOM 658 C CA . VAL A 1 87 ? -6.866 1.829 -9.328 1.00 90.50 87 VAL A CA 1
ATOM 659 C C . VAL A 1 87 ? -7.531 1.084 -10.496 1.00 90.50 87 VAL A C 1
ATOM 661 O O . VAL A 1 87 ? -6.888 0.260 -11.137 1.00 90.50 87 VAL A O 1
ATOM 664 N N . GLY A 1 88 ? -8.791 1.400 -10.813 1.00 92.69 88 GLY A N 1
ATOM 665 C CA . GLY A 1 88 ? -9.571 0.756 -11.873 1.00 92.69 88 GLY A CA 1
ATOM 666 C C . GLY A 1 88 ? -10.292 -0.520 -11.426 1.00 92.69 88 GLY A C 1
ATOM 667 O O . GLY A 1 88 ? -10.453 -1.441 -12.223 1.00 92.69 88 GLY A O 1
ATOM 668 N N . VAL A 1 89 ? -10.710 -0.598 -10.159 1.00 93.31 89 VAL A N 1
ATOM 669 C CA . VAL A 1 89 ? -11.312 -1.802 -9.552 1.00 93.31 89 VAL A CA 1
ATOM 670 C C . VAL A 1 89 ? -12.676 -1.504 -8.930 1.00 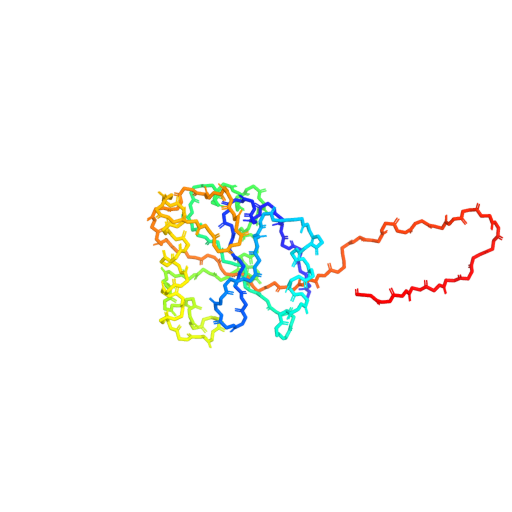93.31 89 VAL A C 1
ATOM 672 O O . VAL A 1 89 ? -12.950 -0.353 -8.591 1.00 93.31 89 VAL A O 1
ATOM 675 N N . PRO A 1 90 ? -13.551 -2.509 -8.740 1.00 93.44 90 PRO A N 1
ATOM 676 C CA . PRO A 1 90 ? -14.798 -2.315 -8.008 1.00 93.44 90 PRO A CA 1
ATOM 677 C C . PRO A 1 90 ? -14.533 -1.902 -6.557 1.00 93.44 90 PRO A C 1
ATOM 679 O O . PRO A 1 90 ? -13.685 -2.491 -5.886 1.00 93.44 90 PRO A O 1
ATOM 682 N N . GLN A 1 91 ? -15.312 -0.949 -6.040 1.00 92.06 91 GLN A N 1
ATOM 683 C CA . GLN A 1 91 ? -15.177 -0.476 -4.657 1.00 92.06 91 GLN A CA 1
ATOM 684 C C . GLN A 1 91 ? -15.290 -1.616 -3.634 1.00 92.06 91 GLN A C 1
ATOM 686 O O . GLN A 1 91 ? -14.528 -1.647 -2.673 1.00 92.06 91 GLN A O 1
ATOM 691 N N . SER A 1 92 ? -16.151 -2.605 -3.891 1.00 93.38 92 SER A N 1
ATOM 692 C CA . SER A 1 92 ? -16.347 -3.763 -3.012 1.00 93.38 92 SER A CA 1
ATOM 693 C C . SER A 1 92 ? -15.065 -4.553 -2.735 1.00 93.38 92 SER A C 1
ATOM 695 O O . SER A 1 92 ? -14.940 -5.163 -1.676 1.00 93.38 92 SER A O 1
ATOM 697 N N . VAL A 1 93 ? -14.116 -4.559 -3.679 1.00 93.56 93 VAL A N 1
ATOM 698 C CA . VAL A 1 93 ? -12.816 -5.218 -3.502 1.00 93.56 93 VAL A CA 1
ATOM 699 C C . VAL A 1 93 ? -11.985 -4.469 -2.465 1.00 93.56 93 VAL A C 1
ATOM 701 O O . VAL A 1 93 ? -11.449 -5.077 -1.540 1.00 93.56 93 VAL A O 1
ATOM 704 N N . LEU A 1 94 ? -11.935 -3.141 -2.581 1.00 92.31 94 LEU A N 1
ATOM 705 C CA . LEU A 1 94 ? -11.213 -2.296 -1.638 1.00 92.31 94 LEU A CA 1
ATOM 706 C C . LEU A 1 94 ? -11.880 -2.288 -0.264 1.00 92.31 94 LEU A C 1
ATOM 708 O O . LEU A 1 94 ? -11.177 -2.342 0.738 1.00 92.31 94 LEU A O 1
ATOM 712 N N . ASP A 1 95 ? -13.211 -2.274 -0.198 1.00 91.56 95 ASP A N 1
ATOM 713 C CA . ASP A 1 95 ? -13.938 -2.320 1.073 1.00 91.56 95 ASP A CA 1
ATOM 714 C C . ASP A 1 95 ? -13.567 -3.579 1.873 1.00 91.56 95 ASP A C 1
ATOM 716 O O . ASP A 1 95 ? -13.258 -3.489 3.061 1.00 91.56 95 ASP A O 1
ATOM 720 N N . ALA A 1 96 ? -13.518 -4.744 1.217 1.00 92.06 96 ALA A N 1
ATOM 721 C CA . ALA A 1 96 ? -13.121 -5.997 1.857 1.00 92.06 96 ALA A CA 1
ATOM 722 C C . ALA A 1 96 ? -11.652 -5.984 2.324 1.00 92.06 96 ALA A C 1
ATOM 724 O O . ALA A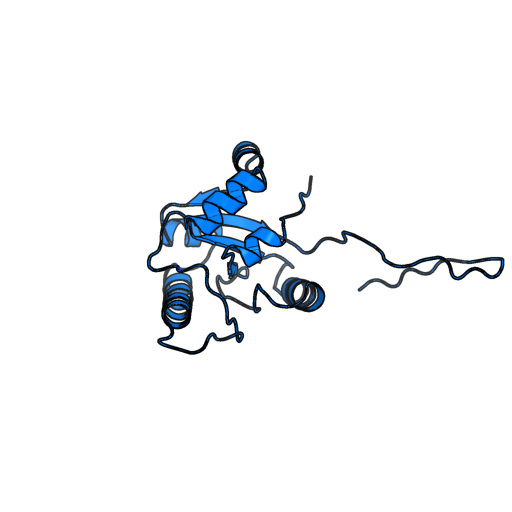 1 96 ? -11.347 -6.416 3.439 1.00 92.06 96 ALA A O 1
ATOM 725 N N . GLU A 1 97 ? -10.742 -5.468 1.494 1.00 92.50 97 GLU A N 1
ATOM 726 C CA . GLU A 1 97 ? -9.313 -5.373 1.819 1.00 92.50 97 GLU A CA 1
ATOM 727 C C . GLU A 1 97 ? -9.041 -4.417 2.983 1.00 92.50 97 GLU A C 1
ATOM 729 O O . GLU A 1 97 ? -8.334 -4.767 3.933 1.00 92.50 97 GLU A O 1
ATOM 734 N N . PHE A 1 98 ? -9.630 -3.220 2.955 1.00 89.75 98 PHE A N 1
ATOM 735 C CA . PHE A 1 98 ? -9.450 -2.234 4.015 1.00 89.75 98 PHE A CA 1
ATOM 736 C C . PHE A 1 98 ? -10.149 -2.645 5.314 1.00 89.75 98 PHE A C 1
ATOM 738 O O . PHE A 1 98 ? -9.593 -2.396 6.383 1.00 89.75 98 PHE A O 1
ATOM 745 N N . ASP A 1 99 ? -11.305 -3.314 5.265 1.00 90.25 99 ASP A N 1
ATOM 746 C CA . ASP A 1 99 ? -11.943 -3.873 6.464 1.00 90.25 99 ASP A CA 1
ATOM 747 C C . ASP A 1 99 ? -11.061 -4.948 7.121 1.00 90.25 99 ASP A C 1
ATOM 749 O O . ASP A 1 99 ? -10.824 -4.911 8.332 1.00 90.25 99 ASP A O 1
ATOM 753 N N . SER A 1 100 ? -10.489 -5.857 6.323 1.00 90.31 100 SER A N 1
ATOM 754 C CA . SER A 1 100 ? -9.525 -6.855 6.805 1.00 90.31 100 SER A CA 1
ATOM 755 C C . SER A 1 100 ? -8.287 -6.198 7.429 1.00 90.31 100 SER A C 1
ATOM 757 O O . SER A 1 100 ? -7.899 -6.519 8.556 1.00 90.31 100 SER A O 1
ATOM 759 N N . TYR A 1 101 ? -7.714 -5.201 6.746 1.00 89.31 101 TYR A N 1
ATOM 760 C CA . TYR A 1 101 ? -6.564 -4.443 7.238 1.00 89.31 101 TYR A CA 1
ATOM 761 C C . TYR A 1 101 ? -6.864 -3.710 8.554 1.00 89.31 101 TYR A C 1
ATOM 763 O O . TYR A 1 101 ? -6.067 -3.768 9.489 1.00 89.31 101 TYR A O 1
ATOM 771 N N . LEU A 1 102 ? -8.017 -3.043 8.666 1.00 87.69 102 LEU A N 1
ATOM 772 C CA . LEU A 1 102 ? -8.414 -2.326 9.880 1.00 87.69 102 LEU A CA 1
ATOM 773 C C . LEU A 1 102 ? -8.679 -3.282 11.049 1.00 87.69 102 LEU A C 1
ATOM 775 O O . LEU A 1 102 ? -8.330 -2.962 12.186 1.00 87.69 102 LEU A O 1
ATOM 779 N N . LYS A 1 103 ? -9.249 -4.467 10.798 1.00 88.94 103 LYS A N 1
ATOM 780 C CA . LYS A 1 103 ? -9.394 -5.517 11.821 1.00 88.94 103 LYS A CA 1
ATOM 781 C C . LYS A 1 103 ? -8.036 -5.983 12.339 1.00 88.94 103 LYS A C 1
ATOM 783 O O . LYS A 1 103 ? -7.872 -6.091 13.555 1.00 88.94 103 LYS A O 1
ATOM 788 N N . ALA A 1 104 ? -7.065 -6.190 11.449 1.00 88.69 104 ALA A N 1
ATOM 789 C CA . ALA A 1 104 ? -5.699 -6.528 11.837 1.00 88.69 104 ALA A CA 1
ATOM 790 C C . ALA A 1 104 ? -5.028 -5.391 12.627 1.00 88.69 104 ALA A C 1
ATOM 792 O O . ALA A 1 104 ? -4.471 -5.625 13.699 1.00 88.69 104 ALA A O 1
ATOM 793 N N . ALA A 1 105 ? -5.175 -4.143 12.174 1.00 85.75 105 ALA A N 1
ATOM 794 C CA . ALA A 1 105 ? -4.632 -2.966 12.852 1.00 85.75 105 ALA A CA 1
ATOM 795 C C . ALA A 1 105 ? -5.216 -2.751 14.261 1.00 85.75 105 ALA A C 1
ATOM 797 O O . ALA A 1 105 ? -4.523 -2.258 15.148 1.00 85.75 105 ALA A O 1
ATOM 798 N N . ARG A 1 106 ? -6.477 -3.144 14.483 1.00 86.56 106 ARG A N 1
ATOM 799 C CA . ARG A 1 106 ? -7.149 -3.110 15.795 1.00 86.56 106 ARG A CA 1
ATOM 800 C C . ARG A 1 106 ? -6.833 -4.327 16.675 1.00 86.56 106 ARG A C 1
ATOM 802 O O . ARG A 1 106 ? -7.343 -4.406 17.788 1.00 86.56 106 ARG A O 1
ATOM 809 N N . GLY A 1 107 ? -6.037 -5.282 16.189 1.00 85.06 107 GLY A N 1
ATOM 810 C CA . GLY A 1 107 ? -5.726 -6.524 16.902 1.00 85.06 107 GLY A CA 1
ATOM 811 C C . GLY A 1 107 ? -6.903 -7.500 17.003 1.00 85.06 107 GLY A C 1
ATOM 812 O O . GLY A 1 107 ? -6.876 -8.404 17.832 1.00 85.06 107 GLY A O 1
ATOM 813 N N . LEU A 1 108 ? -7.944 -7.324 16.181 1.00 85.62 108 LEU A N 1
ATOM 814 C CA . LEU A 1 108 ? -9.127 -8.194 16.155 1.00 85.62 108 LEU A CA 1
ATOM 815 C C . LEU A 1 108 ? -8.914 -9.449 15.293 1.00 85.62 108 LEU A C 1
ATOM 817 O O . LEU A 1 108 ? -9.660 -10.416 15.424 1.00 85.62 108 LEU A O 1
ATOM 821 N N . ALA A 1 109 ? -7.920 -9.427 14.403 1.00 87.00 109 ALA A N 1
ATOM 822 C CA . ALA A 1 109 ? -7.540 -10.538 13.536 1.00 87.00 109 ALA A CA 1
ATOM 823 C C . ALA A 1 109 ? -6.027 -10.522 13.273 1.00 87.00 109 ALA A C 1
ATOM 825 O O . ALA A 1 109 ? -5.369 -9.497 13.451 1.00 87.00 109 ALA A O 1
ATOM 826 N N . ALA A 1 110 ? -5.472 -11.651 12.834 1.00 87.75 110 ALA A N 1
ATOM 827 C CA . ALA A 1 110 ? -4.104 -11.689 12.329 1.00 87.75 110 ALA A CA 1
ATOM 828 C C . ALA A 1 110 ? -4.033 -11.060 10.928 1.00 87.75 110 ALA A C 1
ATOM 830 O O . ALA A 1 110 ? -4.948 -11.226 10.120 1.00 87.75 110 ALA A O 1
ATOM 831 N N . ASP A 1 111 ? -2.937 -10.364 10.630 1.00 89.50 111 ASP A N 1
ATOM 832 C CA . ASP A 1 111 ? -2.684 -9.844 9.288 1.00 89.50 111 ASP A CA 1
ATOM 833 C C . ASP A 1 111 ? -2.411 -10.981 8.300 1.00 89.50 111 ASP A C 1
ATOM 835 O O . ASP A 1 111 ? -1.613 -11.876 8.586 1.00 89.50 111 ASP A O 1
ATOM 839 N N . ALA A 1 112 ? -3.010 -10.903 7.111 1.00 88.06 112 ALA A N 1
ATOM 840 C CA . ALA A 1 112 ? -2.860 -11.915 6.064 1.00 88.06 112 ALA A CA 1
ATOM 841 C C . ALA A 1 112 ? -1.399 -12.139 5.626 1.00 88.06 112 ALA A C 1
ATOM 843 O O . ALA A 1 112 ? -1.059 -13.223 5.159 1.00 88.06 112 ALA A O 1
ATOM 844 N N . PHE A 1 113 ? -0.528 -11.139 5.805 1.00 89.31 113 PHE A N 1
ATOM 845 C CA . PHE A 1 113 ? 0.883 -11.180 5.415 1.00 89.31 113 PHE A CA 1
ATOM 846 C C . PHE A 1 113 ? 1.834 -11.132 6.623 1.00 89.31 113 PHE A C 1
ATOM 848 O O . PHE A 1 113 ? 3.047 -10.988 6.460 1.00 89.31 113 PHE A O 1
ATOM 855 N N . GLY A 1 114 ? 1.309 -11.258 7.846 1.00 86.75 114 GLY A N 1
ATOM 856 C CA . GLY A 1 114 ? 2.109 -11.258 9.071 1.00 86.75 114 GLY A CA 1
ATOM 857 C C . GLY A 1 114 ? 2.687 -9.892 9.450 1.00 86.75 114 GLY A C 1
ATOM 858 O O . GLY A 1 114 ? 3.692 -9.828 10.160 1.00 86.75 114 GLY A O 1
ATOM 859 N N . ARG A 1 115 ? 2.095 -8.785 8.986 1.00 85.75 115 ARG A N 1
ATOM 860 C CA . ARG A 1 115 ? 2.464 -7.439 9.441 1.00 85.75 115 ARG A CA 1
ATOM 861 C C . ARG A 1 115 ? 2.148 -7.277 10.930 1.00 85.75 115 ARG A C 1
ATOM 863 O O . ARG A 1 115 ? 1.040 -7.558 11.373 1.00 85.75 115 ARG A O 1
ATOM 870 N N . THR A 1 116 ? 3.125 -6.791 11.694 1.00 81.50 116 THR A N 1
ATOM 871 C CA . THR A 1 116 ? 3.021 -6.636 13.158 1.00 81.50 116 THR A CA 1
ATOM 872 C C . THR A 1 116 ? 2.901 -5.186 13.620 1.00 81.50 116 THR A C 1
ATOM 874 O O . THR A 1 116 ? 2.421 -4.942 14.722 1.00 81.50 116 THR A O 1
ATOM 877 N N . ALA A 1 117 ? 3.318 -4.218 12.798 1.00 82.31 117 ALA A N 1
ATOM 878 C CA . ALA A 1 117 ? 3.270 -2.797 13.131 1.00 82.31 117 ALA A CA 1
ATOM 879 C C . ALA A 1 117 ? 2.303 -2.041 12.210 1.00 82.31 117 ALA A C 1
ATOM 881 O O . ALA A 1 117 ? 2.432 -2.059 10.980 1.00 82.31 117 ALA A O 1
ATOM 882 N N . PHE A 1 118 ? 1.357 -1.335 12.828 1.00 80.81 118 PHE A N 1
ATOM 883 C CA . PHE A 1 118 ? 0.329 -0.539 12.163 1.00 80.81 118 PHE A CA 1
ATOM 884 C C . PHE A 1 118 ? 0.378 0.900 12.674 1.00 80.81 118 PHE A C 1
ATOM 886 O O . PHE A 1 118 ? 0.604 1.140 13.857 1.00 80.81 118 PHE A O 1
ATOM 893 N N . ALA A 1 119 ? 0.149 1.867 11.785 1.00 71.25 119 ALA A N 1
ATOM 894 C CA . ALA A 1 119 ? 0.250 3.296 12.085 1.00 71.25 119 ALA A CA 1
ATOM 895 C C . ALA A 1 119 ? -0.989 3.855 12.818 1.00 71.25 119 ALA A C 1
ATOM 897 O O . ALA A 1 119 ? -1.521 4.888 12.418 1.00 71.25 119 ALA A O 1
ATOM 898 N N . ASN A 1 120 ? -1.488 3.141 13.840 1.00 68.56 120 ASN A N 1
ATOM 899 C CA . ASN A 1 120 ? -2.683 3.480 14.632 1.00 68.56 120 ASN A CA 1
ATOM 900 C C . ASN A 1 120 ? -3.865 3.989 13.785 1.00 68.56 120 ASN A C 1
ATOM 902 O O . ASN A 1 120 ? -4.519 4.977 14.119 1.00 68.56 120 ASN A O 1
ATOM 906 N N . VAL A 1 121 ? -4.128 3.326 12.658 1.00 71.31 121 VAL A N 1
ATOM 907 C CA . VAL A 1 121 ? -5.223 3.701 11.763 1.00 71.31 121 VAL A CA 1
ATOM 908 C C . VAL A 1 121 ? -6.526 3.210 12.380 1.00 71.31 121 VAL A C 1
ATOM 910 O O . VAL A 1 121 ? -6.794 2.010 12.420 1.00 71.31 121 VAL A O 1
ATOM 913 N N . THR A 1 122 ? -7.349 4.137 12.851 1.00 64.62 122 THR A N 1
ATOM 914 C CA . THR A 1 122 ? -8.677 3.824 13.387 1.00 64.62 122 THR A CA 1
ATOM 915 C C . THR A 1 122 ? -9.780 3.998 12.349 1.00 64.62 122 THR A C 1
ATOM 917 O O . THR A 1 122 ? -10.772 3.274 12.416 1.00 64.62 122 THR A O 1
ATOM 920 N N . GLU A 1 123 ? -9.601 4.897 11.379 1.00 67.94 123 GLU A N 1
ATOM 921 C CA . GLU A 1 123 ? -10.603 5.268 10.375 1.00 67.94 123 GLU A CA 1
ATOM 922 C C . GLU A 1 123 ? -9.955 5.621 9.030 1.00 67.94 123 GLU A C 1
ATOM 924 O O . GLU A 1 123 ? -8.778 5.988 8.958 1.00 67.94 123 GLU A O 1
ATOM 929 N N . LEU A 1 124 ? -10.748 5.531 7.962 1.00 70.25 124 LEU A N 1
ATOM 930 C CA . LEU A 1 124 ? -10.347 5.937 6.621 1.00 70.25 124 LEU A CA 1
ATOM 931 C C . LEU A 1 124 ? -10.422 7.462 6.511 1.00 70.25 124 LEU A C 1
ATOM 933 O O . LEU A 1 124 ? -11.491 8.062 6.576 1.00 70.25 124 LEU A O 1
ATOM 93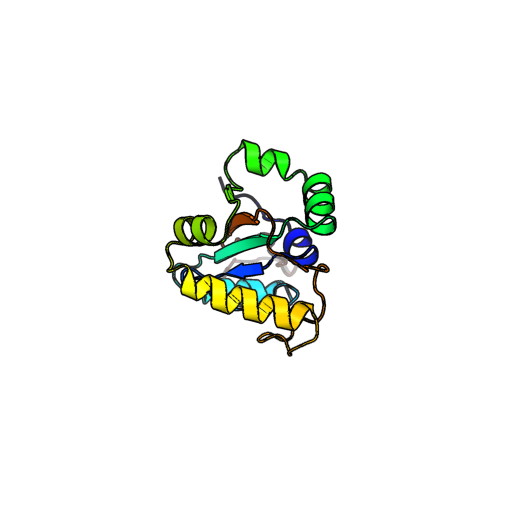7 N N . ARG A 1 125 ? -9.256 8.079 6.359 1.00 78.12 125 ARG A N 1
ATOM 938 C CA . ARG A 1 125 ? -9.073 9.506 6.063 1.00 78.12 125 ARG A CA 1
ATOM 939 C C . ARG A 1 125 ? -8.696 9.666 4.586 1.00 78.12 125 ARG A C 1
ATOM 941 O O . ARG A 1 125 ? -8.499 8.639 3.933 1.00 78.12 125 ARG A O 1
ATOM 948 N N . PRO A 1 126 ? -8.569 10.896 4.047 1.00 77.88 126 PRO A N 1
ATOM 949 C CA . PRO A 1 126 ? -8.096 11.061 2.681 1.00 77.88 126 PRO A CA 1
ATOM 950 C C . PRO A 1 126 ? -6.806 10.268 2.449 1.00 77.88 126 PRO A C 1
ATOM 952 O O . PRO A 1 126 ? -5.956 10.125 3.331 1.00 77.88 126 PRO A O 1
ATOM 955 N N . LEU A 1 127 ? -6.715 9.676 1.271 1.00 83.94 127 LEU A N 1
ATOM 956 C CA . LEU A 1 127 ? -5.715 8.691 0.911 1.00 83.94 127 LEU A CA 1
ATOM 957 C C . LEU A 1 127 ? -4.774 9.334 -0.096 1.00 83.94 127 LEU A C 1
ATOM 959 O O . LEU A 1 127 ? -5.217 9.897 -1.097 1.00 83.94 127 LEU A O 1
ATOM 963 N N . PHE A 1 128 ? -3.475 9.230 0.145 1.00 86.19 128 PHE A N 1
ATOM 964 C CA . PHE A 1 128 ? -2.489 9.559 -0.876 1.00 86.19 128 PHE A CA 1
ATOM 965 C C . PHE A 1 128 ? -2.187 8.298 -1.670 1.00 86.19 128 PHE A C 1
ATOM 967 O O . PHE A 1 128 ? -1.864 7.263 -1.092 1.00 86.19 128 PHE A O 1
ATOM 974 N N . VAL A 1 129 ? -2.285 8.388 -2.989 1.00 89.12 129 VAL A N 1
ATOM 975 C CA . VAL A 1 129 ? -2.077 7.273 -3.909 1.00 89.12 129 VAL A CA 1
ATOM 976 C C . VAL A 1 129 ? -0.903 7.601 -4.805 1.00 89.12 129 VAL A C 1
ATOM 978 O O . VAL A 1 129 ? -0.882 8.643 -5.465 1.00 89.12 129 VAL A O 1
ATOM 981 N N . LEU A 1 130 ? 0.071 6.701 -4.822 1.00 88.94 130 LEU A N 1
ATOM 982 C CA . LEU A 1 130 ? 1.232 6.762 -5.691 1.00 88.94 130 LEU A CA 1
ATOM 983 C C . LEU A 1 130 ? 1.267 5.489 -6.524 1.00 88.94 130 LEU A C 1
ATOM 985 O O . LEU A 1 130 ? 1.187 4.390 -5.980 1.00 88.94 130 LEU A O 1
ATOM 989 N N . GLU A 1 131 ? 1.427 5.625 -7.832 1.00 88.69 131 GLU A N 1
ATOM 990 C CA . GLU A 1 131 ? 1.757 4.481 -8.674 1.00 88.69 131 GLU A CA 1
ATOM 991 C C . GLU A 1 131 ? 3.258 4.201 -8.558 1.00 88.69 131 GLU A C 1
ATOM 993 O O . GLU A 1 131 ? 4.085 5.103 -8.715 1.00 88.69 131 GLU A O 1
ATOM 998 N N . VAL A 1 132 ? 3.610 2.961 -8.229 1.00 87.81 132 VAL A N 1
ATOM 999 C CA . VAL A 1 132 ? 4.982 2.539 -7.957 1.00 87.81 132 VAL A CA 1
ATOM 1000 C C . VAL A 1 132 ? 5.330 1.282 -8.746 1.00 87.81 132 VAL A C 1
ATOM 1002 O O . VAL A 1 132 ? 4.547 0.340 -8.856 1.00 87.81 132 VAL A O 1
ATOM 1005 N N . GLU A 1 133 ? 6.552 1.262 -9.262 1.00 84.25 133 GLU A N 1
ATOM 1006 C CA . GLU A 1 133 ? 7.160 0.117 -9.933 1.00 84.25 133 GLU A CA 1
ATOM 1007 C C . GLU A 1 133 ? 8.566 -0.108 -9.351 1.00 84.25 133 GLU A C 1
ATOM 1009 O O . GLU A 1 133 ? 9.206 0.845 -8.886 1.00 84.25 133 GLU A O 1
ATOM 1014 N N . PRO A 1 134 ? 9.068 -1.352 -9.332 1.00 78.94 134 PRO A N 1
ATOM 1015 C CA . PRO A 1 134 ? 10.417 -1.624 -8.862 1.00 78.94 134 PRO A CA 1
ATOM 1016 C C . PRO A 1 134 ? 11.442 -1.043 -9.846 1.00 78.94 134 PRO A C 1
ATOM 1018 O O . PRO A 1 134 ? 11.382 -1.282 -11.051 1.00 78.94 134 PRO A O 1
ATOM 1021 N N . VAL A 1 135 ? 12.416 -0.289 -9.329 1.00 75.56 135 VAL A N 1
ATOM 1022 C CA . VAL A 1 135 ? 13.505 0.305 -10.120 1.00 75.56 135 VAL A CA 1
ATOM 1023 C C . VAL A 1 135 ? 14.848 -0.078 -9.510 1.00 75.56 135 VAL A C 1
ATOM 1025 O O . VAL A 1 135 ? 15.017 -0.073 -8.288 1.00 75.56 135 VAL A O 1
ATOM 1028 N N . VAL A 1 136 ? 15.829 -0.379 -10.364 1.00 69.81 136 VAL A N 1
ATOM 1029 C CA . VAL A 1 136 ? 17.212 -0.613 -9.937 1.00 69.81 136 VAL A CA 1
ATOM 1030 C C . VAL A 1 136 ? 17.777 0.682 -9.356 1.00 69.81 136 VAL A C 1
ATOM 1032 O O . VAL A 1 136 ? 17.951 1.670 -10.065 1.00 69.81 136 VAL A O 1
ATOM 1035 N N . HIS A 1 137 ? 18.053 0.680 -8.053 1.00 62.66 137 HIS A N 1
ATOM 1036 C CA . HIS A 1 137 ? 18.577 1.851 -7.350 1.00 62.66 137 HIS A CA 1
ATOM 1037 C C . HIS A 1 137 ? 20.091 1.782 -7.105 1.00 62.66 137 HIS A C 1
ATOM 1039 O O . HIS A 1 137 ? 20.763 2.809 -7.147 1.00 62.66 137 HIS A O 1
ATOM 1045 N N . TYR A 1 138 ? 20.639 0.588 -6.855 1.00 49.28 138 TYR A N 1
ATOM 1046 C CA . TYR A 1 138 ? 22.052 0.409 -6.518 1.00 49.28 138 TYR A CA 1
ATOM 1047 C C . TYR A 1 138 ? 22.545 -0.992 -6.901 1.00 49.28 138 TYR A C 1
ATOM 1049 O O . TYR A 1 138 ? 21.911 -1.987 -6.546 1.00 49.28 138 TYR A O 1
ATOM 1057 N N . CYS A 1 139 ? 23.695 -1.077 -7.574 1.00 53.34 139 CYS A N 1
ATOM 1058 C CA . CYS A 1 139 ? 24.392 -2.337 -7.833 1.00 53.34 139 CYS A CA 1
ATOM 1059 C C . CYS A 1 139 ? 25.566 -2.465 -6.855 1.00 53.34 139 CYS A C 1
ATOM 1061 O O . CYS A 1 139 ? 26.565 -1.770 -6.995 1.00 53.34 139 CYS A O 1
ATOM 1063 N N . MET A 1 140 ? 25.471 -3.387 -5.894 1.00 65.06 140 MET A N 1
ATOM 1064 C CA . MET A 1 140 ? 26.538 -3.671 -4.913 1.00 65.06 140 MET A CA 1
ATOM 1065 C C . MET A 1 140 ? 27.783 -4.357 -5.527 1.00 65.06 140 MET A C 1
ATOM 1067 O O . MET A 1 140 ? 28.712 -4.708 -4.803 1.00 65.06 140 MET A O 1
ATOM 1071 N N . GLY A 1 141 ? 27.804 -4.617 -6.839 1.00 47.62 141 GLY A N 1
ATOM 1072 C CA . GLY A 1 141 ? 28.876 -5.354 -7.509 1.00 47.62 141 GLY A CA 1
ATOM 1073 C C . GLY A 1 141 ? 30.150 -4.526 -7.671 1.00 47.62 141 GLY A C 1
ATOM 1074 O O . GLY A 1 141 ? 30.195 -3.609 -8.488 1.00 47.62 141 GLY A O 1
ATOM 1075 N N . ALA A 1 142 ? 31.201 -4.890 -6.937 1.00 54.31 142 ALA A N 1
ATOM 1076 C CA . ALA A 1 142 ? 32.563 -4.432 -7.192 1.00 54.31 142 ALA A CA 1
ATOM 1077 C C . ALA A 1 142 ? 33.270 -5.351 -8.205 1.00 54.31 142 ALA A C 1
ATOM 1079 O O . ALA A 1 142 ? 33.022 -6.558 -8.260 1.00 54.31 142 ALA A O 1
ATOM 1080 N N . LEU A 1 143 ? 34.199 -4.783 -8.976 1.00 49.53 143 LEU A N 1
ATOM 1081 C CA . LEU A 1 143 ? 35.204 -5.552 -9.707 1.00 49.53 143 LEU A CA 1
ATOM 1082 C C . LEU A 1 143 ? 36.059 -6.323 -8.694 1.00 49.53 143 LEU A C 1
ATOM 1084 O O . LEU A 1 143 ? 36.672 -5.719 -7.816 1.00 49.53 143 LEU A O 1
ATOM 1088 N N . LYS A 1 144 ? 36.102 -7.653 -8.815 1.00 50.84 144 LYS A N 1
ATOM 1089 C CA . LYS A 1 144 ? 37.056 -8.474 -8.066 1.00 50.84 144 LYS A CA 1
ATOM 1090 C C . LYS A 1 144 ? 38.442 -8.178 -8.635 1.00 50.84 144 LYS A C 1
ATOM 1092 O O . LYS A 1 144 ? 38.715 -8.514 -9.785 1.00 50.84 144 LYS A O 1
ATOM 1097 N N . ASP A 1 145 ? 39.275 -7.487 -7.867 1.00 42.41 145 ASP A N 1
ATOM 1098 C CA . ASP A 1 145 ? 40.612 -7.110 -8.310 1.00 42.41 145 ASP A CA 1
ATOM 1099 C C . ASP A 1 145 ? 41.509 -8.351 -8.399 1.00 42.41 145 ASP A C 1
ATOM 1101 O O . ASP A 1 145 ? 41.991 -8.901 -7.409 1.00 42.41 145 ASP A O 1
ATOM 1105 N N . THR A 1 146 ? 41.688 -8.843 -9.618 1.00 52.03 146 THR A N 1
ATOM 1106 C CA . THR A 1 146 ? 42.941 -9.444 -10.070 1.00 52.03 146 THR A CA 1
ATOM 1107 C C . THR A 1 146 ? 42.983 -9.220 -11.575 1.00 52.03 146 THR A C 1
ATOM 1109 O O . THR A 1 146 ? 42.274 -9.897 -12.306 1.00 52.03 146 THR A O 1
ATOM 1112 N N . LYS A 1 147 ? 43.714 -8.180 -12.008 1.00 48.81 147 LYS A N 1
ATOM 1113 C CA . LYS A 1 147 ? 44.049 -7.802 -13.399 1.00 48.81 147 LYS A CA 1
ATOM 1114 C C . LYS A 1 147 ? 43.222 -8.485 -14.506 1.00 48.81 147 LYS A C 1
ATOM 1116 O O . LYS A 1 147 ? 43.444 -9.651 -14.809 1.00 48.81 147 LYS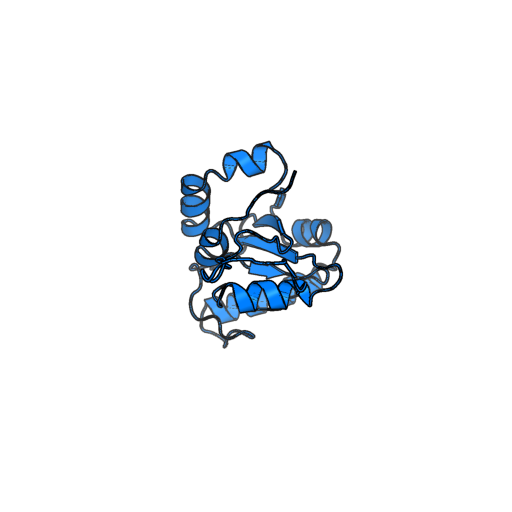 A O 1
ATOM 1121 N N . SER A 1 148 ? 42.443 -7.668 -15.221 1.00 46.09 148 SER A N 1
ATOM 1122 C CA . SER A 1 148 ? 41.631 -7.959 -16.422 1.00 46.09 148 SER A CA 1
ATOM 1123 C C . SER A 1 148 ? 40.230 -8.524 -16.149 1.00 46.09 148 SER A C 1
ATOM 1125 O O . SER A 1 148 ? 40.059 -9.666 -15.742 1.00 46.09 148 SER A O 1
ATOM 1127 N N . VAL A 1 149 ? 39.197 -7.707 -16.394 1.00 41.12 149 VAL A N 1
ATOM 1128 C CA . VAL A 1 149 ? 37.794 -8.131 -16.276 1.00 41.12 149 VAL A CA 1
ATOM 1129 C C . VAL A 1 149 ? 37.024 -7.795 -17.546 1.00 41.12 149 VAL A C 1
ATOM 1131 O O . VAL A 1 149 ? 36.856 -6.629 -17.903 1.00 41.12 149 VAL A O 1
ATOM 1134 N N . SER A 1 150 ? 36.508 -8.849 -18.175 1.00 40.47 150 SER A N 1
ATOM 1135 C CA . SER A 1 150 ? 35.384 -8.805 -19.107 1.00 40.47 150 SER A CA 1
ATOM 1136 C C . SER A 1 150 ? 34.079 -8.903 -18.307 1.00 40.47 150 SER A C 1
ATOM 1138 O O . SER A 1 150 ? 33.959 -9.748 -17.420 1.00 40.47 150 SER A O 1
ATOM 1140 N N . ARG A 1 151 ? 33.119 -8.014 -18.586 1.00 49.97 151 ARG A N 1
ATOM 1141 C CA . ARG A 1 151 ? 31.830 -7.908 -17.878 1.00 49.97 151 ARG A CA 1
ATOM 1142 C C . ARG A 1 151 ? 30.815 -8.916 -18.418 1.00 49.97 151 ARG A C 1
ATOM 1144 O O . ARG A 1 151 ? 30.650 -9.000 -19.627 1.00 49.97 151 ARG A O 1
ATOM 1151 N N . TYR A 1 152 ? 30.049 -9.540 -17.526 1.00 41.16 152 TYR A N 1
ATOM 1152 C CA . TYR A 1 152 ? 28.694 -10.016 -17.820 1.00 41.16 152 TYR A CA 1
ATOM 1153 C C . TYR A 1 152 ? 27.771 -9.591 -16.674 1.00 41.16 152 TYR A C 1
ATOM 1155 O O . TYR A 1 152 ? 28.039 -9.881 -15.510 1.00 41.16 152 TYR A O 1
ATOM 1163 N N . CYS A 1 153 ? 26.728 -8.837 -17.018 1.00 37.38 153 CYS A N 1
ATOM 1164 C CA . CYS A 1 153 ? 25.600 -8.517 -16.153 1.00 37.38 153 CYS A CA 1
ATOM 1165 C C . CYS A 1 153 ? 24.536 -9.571 -16.470 1.00 37.38 153 CYS A C 1
ATOM 1167 O O . CYS A 1 153 ? 24.168 -9.691 -17.635 1.00 37.38 153 CYS A O 1
ATOM 1169 N N . SER A 1 154 ? 24.097 -10.356 -15.489 1.00 35.00 154 SER A N 1
ATOM 1170 C CA . SER A 1 154 ? 22.952 -11.252 -15.674 1.00 35.00 154 SER A CA 1
ATOM 1171 C C . SER A 1 154 ? 21.729 -10.595 -15.054 1.00 35.00 154 SER A C 1
ATOM 1173 O O . SER A 1 154 ? 21.720 -10.316 -13.855 1.00 35.00 154 SER A O 1
ATOM 1175 N N . ASP A 1 155 ? 20.749 -10.317 -15.908 1.00 35.94 155 ASP A N 1
ATOM 1176 C CA . ASP A 1 155 ? 19.459 -9.716 -15.591 1.00 35.94 155 ASP A CA 1
ATOM 1177 C C . ASP A 1 155 ? 18.656 -10.594 -14.617 1.00 35.94 155 ASP A C 1
ATOM 1179 O O . ASP A 1 155 ? 18.500 -11.796 -14.845 1.00 35.94 155 ASP A O 1
ATOM 1183 N N . VAL A 1 156 ? 18.131 -9.988 -13.547 1.00 34.94 156 VAL A N 1
ATOM 1184 C CA . VAL A 1 156 ? 17.041 -10.532 -12.719 1.00 34.94 156 VAL A CA 1
ATOM 1185 C C . VAL A 1 156 ? 16.060 -9.409 -12.425 1.00 34.94 156 VAL A C 1
ATOM 1187 O O . VAL A 1 156 ? 16.527 -8.350 -11.945 1.00 34.94 156 VAL A O 1
#

Radius of gyration: 17.63 Å; chains: 1; bounding box: 60×32×36 Å

Sequence (156 aa):
TRFLAPEALRGAGGILLNVHGHRFVNELATRKEVSNAMLAQPEKRSFLVLLQTDQVQAACQALGLGFYEKIGLVKVVPTLEALAQVVGVPQSVLDAEFDSYLKAARGLAADAFGRTAFANVTELRPLFVLEVEPVVHYCMGALKDTKSVSRYCSDV

Foldseek 3Di:
DDDDDDLVLLVLAKFKAALQRAGFANSPDDPVRVQVSLCPGPVSKIKIKHFPDPSNVVSCVVVVVVVVVVVPQKDWAFDLVSVCVVSVYDSVSNVVRVVQVLCCLVVVDARPHRHDDHNNDNDGGTMIMGMDGDDDDDDPDDDPDDPDDDDDDDDD

Secondary structure (DSSP, 8-state):
------HHHHHTTEEEEETTS-B-S-TTS-HHHHHHHHHTSGGG-EEEEEE--HHHHHHHHHTTHHHHHHTTSSEEESSHHHHHHHHTS-HHHHHHHHHHHHHHHTTSS--TT---------S---EEEEEE-------------SS-----PPP-